Protein AF-A0A943N4N9-F1 (afdb_monomer)

Foldseek 3Di:
DDDPPPPQPWDKAQDDLVCLVVQDDDPLVVCLLQQWQWKKFWACPQVQQRTDIDTGGRHDPVSVDPVVVVVVVVVVVSCCVALVVTLVRVVVCPVPRPNFNDDVVTKGWIWIDDPFKIWIWIADSDRPDRGIMIIMGTVVSNVVSVVPDPDPPPPDD

Mean predicted aligned error: 6.47 Å

Structure (mmCIF, N/CA/C/O backbone):
data_AF-A0A943N4N9-F1
#
_entry.id   AF-A0A943N4N9-F1
#
loop_
_atom_site.group_PDB
_atom_site.id
_atom_site.type_symbol
_atom_site.label_atom_id
_atom_site.label_alt_id
_atom_site.label_comp_id
_atom_site.label_asym_id
_atom_site.label_entity_id
_atom_site.label_seq_id
_atom_site.pdbx_PDB_ins_code
_atom_site.Cartn_x
_atom_site.Cartn_y
_atom_site.Cartn_z
_atom_site.occupancy
_atom_site.B_iso_or_equiv
_atom_site.auth_seq_id
_atom_site.auth_comp_id
_atom_site.auth_asym_id
_atom_site.auth_atom_id
_atom_site.pdbx_PDB_model_num
ATOM 1 N N . MET A 1 1 ? -12.752 -27.090 -15.952 1.00 43.19 1 MET A N 1
ATOM 2 C CA . MET A 1 1 ? -11.496 -26.320 -15.966 1.00 43.19 1 MET A CA 1
ATOM 3 C C . MET A 1 1 ? -11.297 -25.885 -14.530 1.00 43.19 1 MET A C 1
ATOM 5 O O . MET A 1 1 ? -12.018 -25.006 -14.081 1.00 43.19 1 MET A O 1
ATOM 9 N N . GLU A 1 2 ? -10.502 -26.635 -13.765 1.00 37.09 2 GLU A N 1
ATOM 10 C CA . GLU A 1 2 ? -10.169 -26.250 -12.390 1.00 37.09 2 GLU A CA 1
ATOM 11 C C . GLU A 1 2 ? -9.326 -24.982 -12.464 1.00 37.09 2 GLU A C 1
ATOM 13 O O . GLU A 1 2 ? -8.302 -24.948 -13.148 1.00 37.09 2 GLU A O 1
ATOM 18 N N . TYR A 1 3 ? -9.810 -23.919 -11.829 1.00 45.34 3 TYR A N 1
ATOM 19 C CA . TYR A 1 3 ? -8.996 -22.741 -11.591 1.00 45.34 3 TYR A CA 1
ATOM 20 C C . TYR A 1 3 ? -7.889 -23.146 -10.610 1.00 45.34 3 TYR A C 1
ATOM 22 O O . TYR A 1 3 ? -8.195 -23.856 -9.647 1.00 45.34 3 TYR A O 1
ATOM 30 N N . PRO A 1 4 ? -6.622 -22.758 -10.845 1.00 54.12 4 PRO A N 1
ATOM 31 C CA . PRO A 1 4 ? -5.569 -22.999 -9.868 1.00 54.12 4 PRO A CA 1
ATOM 32 C C . PRO A 1 4 ? -6.015 -22.416 -8.526 1.00 54.12 4 PRO A C 1
ATOM 34 O O . PRO A 1 4 ? -6.563 -21.311 -8.495 1.00 54.12 4 PRO A O 1
ATOM 37 N N . GLN A 1 5 ? -5.844 -23.181 -7.445 1.00 46.22 5 GLN A N 1
ATOM 38 C CA . GLN A 1 5 ? -6.138 -22.661 -6.118 1.00 46.22 5 GLN A CA 1
ATOM 39 C C . GLN A 1 5 ? -5.245 -21.449 -5.876 1.00 46.22 5 GLN A C 1
ATOM 41 O O . GLN A 1 5 ? -4.036 -21.484 -6.109 1.00 46.22 5 GLN A O 1
ATOM 46 N N . ASP A 1 6 ? -5.883 -20.342 -5.518 1.00 60.12 6 ASP A N 1
ATOM 47 C CA . ASP A 1 6 ? -5.188 -19.125 -5.154 1.00 60.12 6 ASP A CA 1
ATOM 48 C C . ASP A 1 6 ? -4.640 -19.313 -3.737 1.00 60.12 6 ASP A C 1
ATOM 50 O O . ASP A 1 6 ? -5.311 -19.006 -2.757 1.00 60.12 6 ASP A O 1
ATOM 54 N N . ASP A 1 7 ? -3.441 -19.892 -3.641 1.00 64.25 7 ASP A N 1
ATOM 55 C CA . ASP A 1 7 ? -2.758 -20.182 -2.372 1.00 64.25 7 ASP A CA 1
ATOM 56 C C . ASP A 1 7 ? -2.213 -18.913 -1.683 1.00 64.25 7 ASP A C 1
ATOM 58 O O . ASP A 1 7 ? -1.512 -19.000 -0.670 1.00 64.25 7 ASP A O 1
ATOM 62 N N . ARG A 1 8 ? -2.491 -17.717 -2.225 1.00 72.62 8 ARG A N 1
ATOM 63 C CA . ARG A 1 8 ? -2.042 -16.453 -1.634 1.00 72.62 8 ARG A CA 1
ATOM 64 C C . ARG A 1 8 ? -2.739 -16.219 -0.303 1.00 72.62 8 ARG A C 1
ATOM 66 O O . ARG A 1 8 ? -3.963 -16.287 -0.195 1.00 72.62 8 ARG A O 1
ATOM 73 N N . LYS A 1 9 ? -1.950 -15.836 0.702 1.00 82.19 9 LYS A N 1
ATOM 74 C CA . LYS A 1 9 ? -2.460 -15.481 2.034 1.00 82.19 9 LYS A CA 1
ATOM 75 C C . LYS A 1 9 ? -3.434 -14.297 1.985 1.00 82.19 9 LYS A C 1
ATOM 77 O O . LYS A 1 9 ? -4.354 -14.226 2.796 1.00 82.19 9 LYS A O 1
ATOM 82 N N . PHE A 1 10 ? -3.240 -13.389 1.027 1.00 90.56 10 PHE A N 1
ATOM 83 C CA . PHE A 1 10 ? -4.040 -12.182 0.864 1.00 90.56 10 PHE A CA 1
ATOM 84 C C . PHE A 1 10 ? -4.564 -12.049 -0.568 1.00 90.56 10 PHE A C 1
ATOM 86 O O . PHE A 1 10 ? -3.797 -12.049 -1.534 1.00 90.56 10 PHE A O 1
ATOM 93 N N . ALA A 1 11 ? -5.880 -11.883 -0.707 1.00 91.31 11 ALA A N 1
ATOM 94 C CA . ALA A 1 11 ? -6.512 -11.651 -1.999 1.00 91.31 11 ALA A CA 1
ATOM 95 C C . ALA A 1 11 ? -6.321 -10.191 -2.441 1.00 91.31 11 ALA A C 1
ATOM 97 O O . ALA A 1 11 ? -6.684 -9.257 -1.726 1.00 91.31 11 ALA A O 1
ATOM 98 N N . ILE A 1 12 ? -5.780 -9.999 -3.646 1.00 93.94 12 ILE A N 1
ATOM 99 C CA . ILE A 1 12 ? -5.582 -8.678 -4.253 1.00 93.94 12 ILE A CA 1
ATOM 100 C C . ILE A 1 12 ? -6.718 -8.418 -5.242 1.00 93.94 12 ILE A C 1
ATOM 102 O O . ILE A 1 12 ? -6.837 -9.111 -6.255 1.00 93.94 12 ILE A O 1
ATOM 106 N N . LYS A 1 13 ? -7.527 -7.391 -4.978 1.00 95.00 13 LYS A N 1
ATOM 107 C CA . LYS A 1 13 ? -8.614 -6.939 -5.855 1.00 95.00 13 LYS A CA 1
ATOM 108 C C . LYS A 1 13 ? -8.181 -5.692 -6.623 1.00 95.00 13 LYS A C 1
ATOM 110 O O . LYS A 1 13 ? -7.726 -4.728 -6.014 1.00 95.00 13 LYS A O 1
ATOM 115 N N . ALA A 1 14 ? -8.361 -5.670 -7.941 1.00 94.56 14 ALA A N 1
ATOM 116 C CA . ALA A 1 14 ? -8.230 -4.433 -8.709 1.00 94.56 14 ALA A CA 1
ATOM 117 C C . ALA A 1 14 ? -9.307 -3.425 -8.282 1.00 94.56 14 ALA A C 1
ATOM 119 O O . ALA A 1 14 ? -10.475 -3.791 -8.124 1.00 94.56 14 ALA A O 1
ATOM 120 N N . ALA A 1 15 ? -8.915 -2.172 -8.074 1.00 92.44 15 ALA A N 1
ATOM 121 C CA . ALA A 1 15 ? -9.853 -1.118 -7.723 1.00 92.44 15 ALA A CA 1
ATOM 122 C C . ALA A 1 15 ? -10.683 -0.684 -8.933 1.00 92.44 15 ALA A C 1
ATOM 124 O O . ALA A 1 15 ? -10.207 -0.655 -10.069 1.00 92.44 15 ALA A O 1
ATOM 125 N N . SER A 1 16 ? -11.929 -0.316 -8.673 1.00 87.38 16 SER A N 1
ATOM 126 C CA . SER A 1 16 ? -12.749 0.437 -9.615 1.00 87.38 16 SER A CA 1
ATOM 127 C C . SER A 1 16 ? -12.358 1.917 -9.616 1.00 87.38 16 SER A C 1
ATOM 129 O O . SER A 1 16 ? -11.726 2.417 -8.683 1.00 87.38 16 SER A O 1
ATOM 131 N N . PHE A 1 17 ? -12.777 2.644 -10.652 1.00 82.88 17 PHE A N 1
ATOM 132 C CA . PHE A 1 17 ? -12.551 4.087 -10.733 1.00 82.88 17 PHE A CA 1
ATOM 133 C C . PHE A 1 17 ? -13.200 4.850 -9.561 1.00 82.88 17 PHE A C 1
ATOM 135 O O . PHE A 1 17 ? -12.625 5.812 -9.062 1.00 82.88 17 PHE A O 1
ATOM 142 N N . ASP A 1 18 ? -14.345 4.382 -9.055 1.00 83.81 18 ASP A N 1
ATOM 143 C CA . ASP A 1 18 ? -15.044 5.001 -7.918 1.00 83.81 18 ASP A CA 1
ATOM 144 C C . ASP A 1 18 ? -14.273 4.853 -6.593 1.00 83.81 18 ASP A C 1
ATOM 146 O O . ASP A 1 18 ? -14.422 5.662 -5.677 1.00 83.81 18 ASP A O 1
ATOM 150 N N . GLU A 1 19 ? -13.397 3.850 -6.491 1.00 87.31 19 GLU A N 1
ATOM 151 C CA . GLU A 1 19 ? -12.528 3.631 -5.330 1.00 87.31 19 GLU A CA 1
ATOM 152 C C . GLU A 1 19 ? -11.238 4.473 -5.394 1.00 87.31 19 GLU A C 1
ATOM 154 O O . GLU A 1 19 ? -10.480 4.493 -4.421 1.00 87.31 19 GLU A O 1
ATOM 159 N N . ALA A 1 20 ? -10.991 5.207 -6.491 1.00 85.12 20 ALA A N 1
ATOM 160 C CA . ALA A 1 20 ? -9.755 5.959 -6.728 1.00 85.12 20 ALA A CA 1
ATOM 161 C C . ALA A 1 20 ? -9.404 6.930 -5.589 1.00 85.12 20 ALA A C 1
ATOM 163 O O . ALA A 1 20 ? -8.232 7.084 -5.248 1.00 85.12 20 ALA A O 1
ATOM 164 N N . ALA A 1 21 ? -10.404 7.544 -4.950 1.00 84.50 21 ALA A N 1
ATOM 165 C CA . ALA A 1 21 ? -10.189 8.475 -3.844 1.00 84.50 21 ALA A CA 1
ATOM 166 C C . ALA A 1 21 ? -9.414 7.841 -2.670 1.00 84.50 21 ALA A C 1
ATOM 168 O O . ALA A 1 21 ? -8.582 8.512 -2.064 1.00 84.50 21 ALA A O 1
ATOM 169 N N . LEU A 1 22 ? -9.609 6.543 -2.391 1.00 84.69 22 LEU A N 1
ATOM 170 C CA . LEU A 1 22 ? -8.952 5.823 -1.285 1.00 84.69 22 LEU A CA 1
ATOM 171 C C . LEU A 1 22 ? -7.422 5.731 -1.428 1.00 84.69 22 LEU A C 1
ATOM 173 O O . LEU A 1 22 ? -6.727 5.409 -0.465 1.00 84.69 22 LEU A O 1
ATOM 177 N N . PHE A 1 23 ? -6.895 5.994 -2.624 1.00 86.88 23 PHE A N 1
ATOM 178 C CA . PHE A 1 23 ? -5.475 5.878 -2.964 1.00 86.88 23 PHE A CA 1
ATOM 179 C C . PHE A 1 23 ? -4.696 7.190 -2.813 1.00 86.88 23 PHE A C 1
ATOM 181 O O . PHE A 1 23 ? -3.491 7.235 -3.087 1.00 86.88 23 PHE A O 1
ATOM 188 N N . TYR A 1 24 ? -5.364 8.266 -2.404 1.00 84.44 24 TYR A N 1
ATOM 189 C CA . TYR A 1 24 ? -4.769 9.584 -2.215 1.00 84.44 24 TYR A CA 1
ATOM 190 C C . TYR A 1 24 ? -4.952 10.046 -0.770 1.00 84.44 24 TYR A C 1
ATOM 192 O O . TYR A 1 24 ? -5.824 9.567 -0.048 1.00 84.44 24 TYR A O 1
ATOM 200 N N . ALA A 1 25 ? -4.090 10.969 -0.336 1.00 81.94 25 ALA A N 1
ATOM 201 C CA . ALA A 1 25 ? -4.265 11.601 0.962 1.00 81.94 25 ALA A CA 1
ATOM 202 C C . ALA A 1 25 ? -5.566 12.415 0.958 1.00 81.94 25 ALA A C 1
ATOM 204 O O . ALA A 1 25 ? -5.794 13.203 0.037 1.00 81.94 25 ALA A O 1
ATOM 205 N N . MET A 1 26 ? -6.404 12.203 1.970 1.00 86.50 26 MET A N 1
ATOM 206 C CA . MET A 1 26 ? -7.652 12.938 2.159 1.00 86.50 26 MET A CA 1
ATOM 207 C C . MET A 1 26 ? -7.467 14.032 3.213 1.00 86.50 26 MET A C 1
ATOM 209 O O . MET A 1 26 ? -6.377 14.203 3.763 1.00 86.50 26 MET A O 1
ATOM 213 N N . THR A 1 27 ? -8.517 14.813 3.476 1.00 90.06 27 THR A N 1
ATOM 214 C CA . THR A 1 27 ? -8.478 15.763 4.593 1.00 90.06 27 THR A CA 1
ATOM 215 C C . THR A 1 27 ? -8.378 15.003 5.923 1.00 90.06 27 THR A C 1
ATOM 217 O O . THR A 1 27 ? -8.818 13.851 5.992 1.00 90.06 27 THR A O 1
ATOM 220 N N . PRO A 1 28 ? -7.830 15.613 6.989 1.00 90.31 28 PRO A N 1
ATOM 221 C CA . PRO A 1 28 ? -7.739 14.966 8.299 1.00 90.31 28 PRO A CA 1
ATOM 222 C C . PRO A 1 28 ? -9.083 14.432 8.817 1.00 90.31 28 PRO A C 1
ATOM 224 O O . PRO A 1 28 ? -9.128 13.368 9.429 1.00 90.31 28 PRO A O 1
ATOM 227 N N . GLU A 1 29 ? -10.184 15.133 8.537 1.00 90.50 29 GLU A N 1
ATOM 228 C CA . GLU A 1 29 ? -11.535 14.726 8.933 1.00 90.50 29 GLU A CA 1
ATOM 229 C C . GLU A 1 29 ? -11.973 13.445 8.214 1.00 90.50 29 GLU A C 1
ATOM 231 O O . GLU A 1 29 ? -12.530 12.540 8.835 1.00 90.50 29 GLU A O 1
ATOM 236 N N . GLU A 1 30 ? -11.690 13.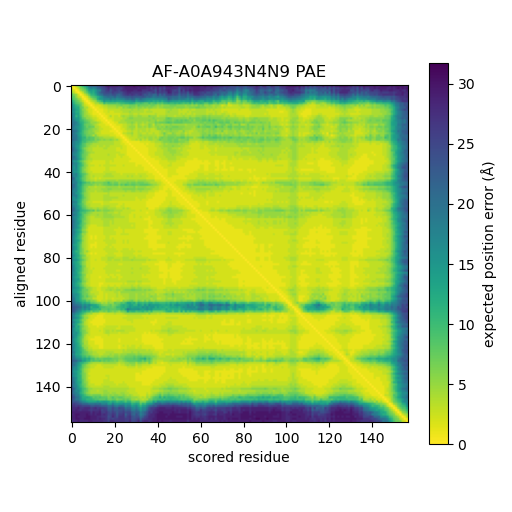338 6.914 1.00 90.00 30 GLU A N 1
ATOM 237 C CA . GLU A 1 30 ? -11.996 12.145 6.125 1.00 90.00 30 GLU A CA 1
ATOM 238 C C . GLU A 1 30 ? -11.083 10.972 6.491 1.00 90.00 30 GLU A C 1
ATOM 240 O O . GLU A 1 30 ? -11.559 9.842 6.617 1.00 90.00 30 GLU A O 1
ATOM 245 N N . ASP A 1 31 ? -9.798 11.231 6.739 1.00 92.62 31 ASP A N 1
ATOM 246 C CA . ASP A 1 31 ? -8.862 10.230 7.250 1.00 92.62 31 ASP A CA 1
ATOM 247 C C . ASP A 1 31 ? -9.343 9.670 8.595 1.00 92.62 31 ASP A C 1
ATOM 249 O O . ASP A 1 31 ? -9.387 8.451 8.771 1.00 92.62 31 ASP A O 1
ATOM 253 N N . GLN A 1 32 ? -9.787 10.526 9.517 1.00 91.38 32 GLN A N 1
ATOM 254 C CA . GLN A 1 32 ? -10.373 10.089 10.783 1.00 91.38 32 GLN A CA 1
ATOM 255 C C . GLN A 1 32 ? -11.664 9.290 10.559 1.00 91.38 32 GLN A C 1
ATOM 257 O O . GLN A 1 32 ? -11.826 8.210 11.133 1.00 91.38 32 GLN A O 1
ATOM 262 N N . ARG A 1 33 ? -12.564 9.774 9.693 1.00 91.06 33 ARG A N 1
ATOM 263 C CA . ARG A 1 33 ? -13.839 9.113 9.372 1.00 91.06 33 ARG A CA 1
ATOM 264 C C . ARG A 1 33 ? -13.629 7.714 8.794 1.00 91.06 33 ARG A C 1
ATOM 266 O O . ARG A 1 33 ? -14.364 6.790 9.146 1.00 91.06 33 ARG A O 1
ATOM 273 N N . LEU A 1 34 ? -12.638 7.547 7.924 1.00 92.62 34 LEU A N 1
ATOM 274 C CA . LEU A 1 34 ? -12.312 6.278 7.273 1.00 92.62 34 LEU A CA 1
ATOM 275 C C . LEU A 1 34 ? -11.393 5.378 8.110 1.00 92.62 34 LEU A C 1
ATOM 277 O O . LEU A 1 34 ? -11.126 4.256 7.686 1.00 92.62 34 LEU A O 1
ATOM 281 N N . GLY A 1 35 ? -10.916 5.841 9.269 1.00 95.44 35 GLY A N 1
ATOM 282 C CA . GLY A 1 35 ? -9.984 5.088 10.107 1.00 95.44 35 GLY A CA 1
ATOM 283 C C . GLY A 1 35 ? -8.589 4.961 9.496 1.00 95.44 35 GLY A C 1
ATOM 284 O O . GLY A 1 35 ? -7.933 3.940 9.678 1.00 95.44 35 GLY A O 1
ATOM 285 N N . CYS A 1 36 ? -8.136 5.953 8.728 1.00 96.94 36 CYS A N 1
ATOM 286 C CA . CYS A 1 36 ? -6.803 5.960 8.137 1.00 96.94 36 CYS A CA 1
ATOM 287 C C . CYS A 1 36 ? -5.736 5.900 9.232 1.00 96.94 36 CYS A C 1
ATOM 289 O O . CYS A 1 36 ? -5.733 6.723 10.138 1.00 96.94 36 CYS A O 1
ATOM 291 N N . ILE A 1 37 ? -4.794 4.968 9.111 1.00 97.62 37 ILE A N 1
ATOM 292 C CA . ILE A 1 37 ? -3.670 4.798 10.042 1.00 97.62 37 ILE A CA 1
ATOM 293 C C . ILE A 1 37 ? -2.455 5.577 9.523 1.00 97.62 37 ILE A C 1
ATOM 295 O O . ILE A 1 37 ? -1.804 6.349 10.231 1.00 97.62 37 ILE A O 1
ATOM 299 N N . GLY A 1 38 ? -2.165 5.413 8.236 1.00 97.44 38 GLY A N 1
ATOM 300 C CA . GLY A 1 38 ? -1.003 5.992 7.579 1.00 97.44 38 GLY A CA 1
ATOM 301 C C . GLY A 1 38 ? -0.761 5.343 6.229 1.00 97.44 38 GLY A C 1
ATOM 302 O O . GLY A 1 38 ? -1.631 4.658 5.685 1.00 97.44 38 GLY A O 1
ATOM 303 N N . HIS A 1 39 ? 0.418 5.575 5.668 1.00 98.12 39 HIS A N 1
ATOM 304 C CA . HIS A 1 39 ? 0.816 4.919 4.432 1.00 98.12 39 HIS A CA 1
ATOM 305 C C . HIS A 1 39 ? 2.311 4.620 4.377 1.00 98.12 39 HIS A C 1
ATOM 307 O O . HIS A 1 39 ? 3.136 5.335 4.946 1.00 98.12 39 HIS A O 1
ATOM 313 N N . VAL A 1 40 ? 2.662 3.572 3.637 1.00 98.06 40 VAL A N 1
ATOM 314 C CA . VAL A 1 40 ? 4.042 3.292 3.236 1.00 98.06 40 VAL A CA 1
ATOM 315 C C . VAL A 1 40 ? 4.258 3.904 1.856 1.00 98.06 40 VAL A C 1
ATOM 317 O O . VAL A 1 40 ? 3.513 3.602 0.926 1.00 98.06 40 VAL A O 1
ATOM 320 N N . ARG A 1 41 ? 5.272 4.755 1.708 1.00 97.25 41 ARG A N 1
ATOM 321 C CA . ARG A 1 41 ? 5.752 5.235 0.403 1.00 97.25 41 ARG A CA 1
ATOM 322 C C . ARG A 1 41 ? 6.952 4.400 -0.017 1.00 97.25 41 ARG A C 1
ATOM 324 O O . ARG A 1 41 ? 7.821 4.178 0.823 1.00 97.25 41 ARG A O 1
ATOM 331 N N . MET A 1 42 ? 6.993 3.963 -1.273 1.00 96.69 42 MET A N 1
ATOM 332 C CA . MET A 1 42 ? 7.981 3.012 -1.785 1.00 96.69 42 MET A CA 1
ATOM 333 C C . MET A 1 42 ? 8.560 3.438 -3.137 1.00 96.69 42 MET A C 1
ATOM 335 O O . MET A 1 42 ? 7.849 4.021 -3.963 1.00 96.69 42 MET A O 1
ATOM 339 N N . ASP A 1 43 ? 9.815 3.068 -3.378 1.00 95.75 43 ASP A N 1
ATOM 340 C CA . ASP A 1 43 ? 10.451 3.113 -4.693 1.00 95.75 43 ASP A CA 1
ATOM 341 C C . ASP A 1 43 ? 11.415 1.934 -4.918 1.00 95.75 43 ASP A C 1
ATOM 343 O O . ASP A 1 43 ? 11.862 1.276 -3.974 1.00 95.75 43 ASP A O 1
ATOM 347 N N . PHE A 1 44 ? 11.713 1.651 -6.188 1.00 96.62 44 PHE A N 1
ATOM 348 C CA . PHE A 1 44 ? 12.582 0.541 -6.598 1.00 96.62 44 PHE A CA 1
ATOM 349 C C . PHE A 1 44 ? 14.028 0.962 -6.903 1.00 96.62 44 PHE A C 1
ATOM 351 O O . PHE A 1 44 ? 14.787 0.194 -7.511 1.00 96.62 44 PHE A O 1
ATOM 358 N N . GLY A 1 45 ? 14.414 2.177 -6.507 1.00 93.19 45 GLY A N 1
ATOM 359 C CA . GLY A 1 45 ? 15.734 2.735 -6.763 1.00 93.19 45 GLY A CA 1
ATOM 360 C C . GLY A 1 45 ? 16.054 2.927 -8.248 1.00 93.19 45 GLY A C 1
ATOM 361 O O . GLY A 1 45 ? 15.222 2.739 -9.139 1.00 93.19 45 GLY A O 1
ATOM 362 N N . HIS A 1 46 ? 17.298 3.309 -8.540 1.00 89.62 46 HIS A N 1
ATOM 363 C CA . HIS A 1 46 ? 17.694 3.700 -9.899 1.00 89.62 46 HIS A CA 1
ATOM 364 C C . HIS A 1 46 ? 17.628 2.541 -10.906 1.00 89.62 46 HIS A C 1
ATOM 366 O O . HIS A 1 46 ? 17.273 2.743 -12.064 1.00 89.62 46 HIS A O 1
ATOM 372 N N . GLN A 1 47 ? 17.957 1.325 -10.460 1.00 91.38 47 GLN A N 1
ATOM 373 C CA . GLN A 1 47 ? 17.972 0.121 -11.302 1.00 91.38 47 GLN A CA 1
ATOM 374 C C . GLN A 1 47 ? 16.633 -0.633 -11.306 1.00 91.38 47 GLN A C 1
ATOM 376 O O . GLN A 1 47 ? 16.533 -1.687 -11.934 1.00 91.38 47 GLN A O 1
ATOM 381 N N . GLY A 1 48 ? 15.619 -0.136 -10.587 1.00 93.94 48 GLY A N 1
ATOM 382 C CA . GLY A 1 48 ? 14.287 -0.737 -10.544 1.00 93.94 48 GLY A CA 1
ATOM 383 C C . GLY A 1 48 ? 14.215 -2.098 -9.844 1.00 93.94 48 GLY A C 1
ATOM 384 O O . GLY A 1 48 ? 13.256 -2.824 -10.079 1.00 93.94 48 GLY A O 1
ATOM 385 N N . GLN A 1 49 ? 15.209 -2.459 -9.029 1.00 95.19 49 GLN A N 1
ATOM 386 C CA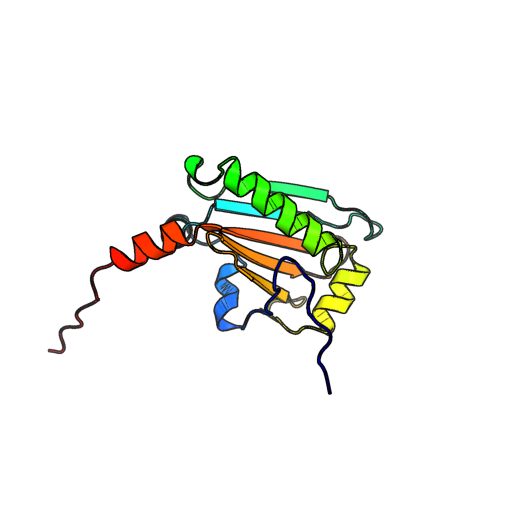 . GLN A 1 49 ? 15.335 -3.770 -8.366 1.00 95.19 49 GLN A CA 1
ATOM 387 C C . GLN A 1 49 ? 15.431 -3.671 -6.836 1.00 95.19 49 GLN A C 1
ATOM 389 O O . GLN A 1 49 ? 15.496 -4.691 -6.152 1.00 95.19 49 GLN A O 1
ATOM 394 N N . GLU A 1 50 ? 15.493 -2.457 -6.294 1.00 95.19 50 GLU A N 1
ATOM 395 C CA . GLU A 1 50 ? 15.601 -2.224 -4.853 1.00 95.19 50 GLU A CA 1
ATOM 396 C C . GLU A 1 50 ? 14.211 -2.132 -4.219 1.00 95.19 50 GLU A C 1
ATOM 398 O O . GLU A 1 50 ? 13.203 -2.261 -4.899 1.00 95.19 50 GLU A O 1
ATOM 403 N N . PHE A 1 51 ? 14.131 -1.922 -2.909 1.00 96.25 51 PHE A N 1
ATOM 404 C CA . PHE A 1 51 ? 12.863 -1.627 -2.246 1.00 96.25 51 PHE A CA 1
ATOM 405 C C . PHE A 1 51 ? 13.105 -0.661 -1.101 1.00 96.25 51 PHE A C 1
ATOM 407 O O . PHE A 1 51 ? 13.315 -1.052 0.049 1.00 96.25 51 PHE A O 1
ATOM 414 N N . TRP A 1 52 ? 13.122 0.616 -1.448 1.00 96.19 52 TRP A N 1
ATOM 415 C CA . TRP A 1 52 ? 13.215 1.700 -0.490 1.00 96.19 52 TRP A CA 1
ATOM 416 C C . TRP A 1 52 ? 11.816 2.026 -0.006 1.00 96.19 52 TRP A C 1
ATOM 418 O O . TRP A 1 52 ? 10.883 2.105 -0.804 1.00 96.19 52 TRP A O 1
ATOM 428 N N . HIS A 1 53 ? 11.647 2.196 1.303 1.00 96.88 53 HIS A N 1
ATOM 429 C CA . HIS A 1 53 ? 10.344 2.523 1.857 1.00 96.88 53 HIS A CA 1
ATOM 430 C C . HIS A 1 53 ? 10.426 3.431 3.080 1.00 96.88 53 HIS A C 1
ATOM 432 O O . HIS A 1 53 ? 11.415 3.475 3.810 1.00 96.88 53 HIS A O 1
ATOM 438 N N . THR A 1 54 ? 9.356 4.185 3.314 1.00 97.56 54 THR A N 1
ATOM 439 C CA . THR A 1 54 ? 9.206 5.053 4.487 1.00 97.56 54 THR A CA 1
ATOM 440 C C . THR A 1 54 ? 7.759 5.030 4.957 1.00 97.56 54 THR A C 1
ATOM 442 O O . THR A 1 54 ? 6.840 5.147 4.146 1.00 97.56 54 THR A O 1
ATOM 445 N N . TRP A 1 55 ? 7.560 4.892 6.267 1.00 97.75 55 TRP A N 1
ATOM 446 C CA . TRP A 1 55 ? 6.249 5.006 6.900 1.00 97.75 55 TRP A CA 1
ATOM 447 C C . TRP A 1 55 ? 5.883 6.474 7.144 1.00 97.75 55 TRP A C 1
ATOM 449 O O . TRP A 1 55 ? 6.691 7.235 7.675 1.00 97.75 55 TRP A O 1
ATOM 459 N N . TRP A 1 56 ? 4.652 6.844 6.797 1.00 97.12 56 TRP A N 1
ATOM 460 C CA . TRP A 1 56 ? 4.076 8.169 7.004 1.00 97.12 56 TRP A CA 1
ATOM 461 C C . TRP A 1 56 ? 2.779 8.046 7.815 1.00 97.12 56 TRP A C 1
ATOM 463 O O . TRP A 1 56 ? 1.758 7.616 7.261 1.00 97.12 56 TRP A O 1
ATOM 473 N N . PRO A 1 57 ? 2.788 8.399 9.115 1.00 95.88 57 PRO A N 1
ATOM 474 C CA . PRO A 1 57 ? 1.577 8.380 9.926 1.00 95.88 57 PRO A CA 1
ATOM 475 C C . PRO A 1 57 ? 0.590 9.441 9.427 1.00 95.88 57 PRO A C 1
ATOM 477 O O . PRO A 1 57 ? 0.999 10.516 8.983 1.00 95.88 57 PRO A O 1
ATOM 480 N N . ARG A 1 58 ? -0.707 9.131 9.493 1.00 94.12 58 ARG A N 1
ATOM 481 C CA . ARG A 1 58 ? -1.784 10.083 9.159 1.00 94.12 58 ARG A CA 1
ATOM 482 C C . ARG A 1 58 ? -2.914 10.094 10.185 1.00 94.12 58 ARG A C 1
ATOM 484 O O . ARG A 1 58 ? -3.501 11.145 10.408 1.00 94.12 58 ARG A O 1
ATOM 491 N N . GLY A 1 59 ? -3.198 8.949 10.799 1.00 91.94 59 GLY A N 1
ATOM 492 C CA . GLY A 1 59 ? -4.215 8.819 11.835 1.00 91.94 59 GLY A CA 1
ATOM 493 C C . GLY A 1 59 ? -3.689 8.953 13.260 1.00 91.94 59 GLY A C 1
ATOM 494 O O . GLY A 1 59 ? -2.504 9.231 13.465 1.00 91.94 59 GLY A O 1
ATOM 495 N N . PRO A 1 60 ? -4.571 8.696 14.242 1.00 92.44 60 PRO A N 1
ATOM 496 C CA . PRO A 1 60 ? -4.199 8.569 15.646 1.00 92.44 60 PRO A CA 1
ATOM 497 C C . PRO A 1 60 ? -3.084 7.533 15.845 1.00 92.44 60 PRO A C 1
ATOM 499 O O . PRO A 1 60 ? -3.084 6.472 15.211 1.00 92.44 60 PRO A O 1
ATOM 502 N N . GLU A 1 61 ? -2.133 7.834 16.730 1.00 93.50 61 GLU A N 1
ATOM 503 C CA . GLU A 1 61 ? -0.963 6.982 16.981 1.00 93.50 61 GLU A CA 1
ATOM 504 C C . GLU A 1 61 ? -1.366 5.601 17.516 1.00 93.50 61 GLU A C 1
ATOM 506 O O . GLU A 1 61 ? -0.718 4.597 17.217 1.00 93.50 61 GLU A O 1
ATOM 511 N N . GLU A 1 62 ? -2.488 5.533 18.229 1.00 95.19 62 GLU A N 1
ATOM 512 C CA . GLU A 1 62 ? -3.043 4.323 18.828 1.00 95.19 62 GLU A CA 1
ATOM 513 C C . GLU A 1 62 ? -3.437 3.275 17.781 1.00 95.19 62 GLU A C 1
ATOM 515 O O . GLU A 1 62 ? -3.384 2.077 18.060 1.00 95.19 62 GLU A O 1
ATOM 520 N N . LEU A 1 63 ? -3.798 3.704 16.564 1.00 96.06 63 LEU A N 1
ATOM 521 C CA . LEU A 1 63 ? -4.111 2.784 15.468 1.00 96.06 63 LEU A CA 1
ATOM 522 C C . LEU A 1 63 ? -2.853 2.134 14.878 1.00 96.06 63 LEU A C 1
ATOM 524 O O . LEU A 1 63 ? -2.934 1.063 14.280 1.00 96.06 63 LEU A O 1
ATOM 528 N N . ASN A 1 64 ? -1.675 2.740 15.065 1.00 96.81 64 ASN A N 1
ATOM 529 C CA . ASN A 1 64 ? -0.389 2.192 14.630 1.00 96.81 64 ASN A CA 1
ATOM 530 C C . ASN A 1 64 ? 0.158 1.167 15.645 1.00 96.81 64 ASN A C 1
ATOM 532 O O . ASN A 1 64 ? 1.308 1.248 16.102 1.00 96.81 64 ASN A O 1
ATOM 536 N N . SER A 1 65 ? -0.700 0.219 16.019 1.00 97.19 65 SER A N 1
ATOM 537 C CA . SER A 1 65 ? -0.465 -0.758 17.077 1.00 97.19 65 SER A CA 1
ATOM 538 C C . SER A 1 65 ? 0.539 -1.850 16.662 1.00 97.19 65 SER A C 1
ATOM 540 O O . SER A 1 65 ? 0.817 -2.028 15.470 1.00 97.19 65 SER A O 1
ATOM 542 N N . PRO A 1 66 ? 1.115 -2.606 17.616 1.00 97.94 66 PRO A N 1
ATOM 543 C CA . PRO A 1 66 ? 1.976 -3.748 17.304 1.00 97.94 66 PRO A CA 1
ATOM 544 C C . PRO A 1 66 ? 1.290 -4.805 16.428 1.00 97.94 66 PRO A C 1
ATOM 546 O O . PRO A 1 66 ? 1.926 -5.354 15.530 1.00 97.94 66 PRO A O 1
ATOM 549 N N . GLU A 1 67 ? -0.000 -5.056 16.653 1.00 97.44 67 GLU A N 1
ATOM 550 C CA . GLU A 1 67 ? -0.799 -6.009 15.876 1.00 97.44 67 GLU A CA 1
ATOM 551 C C . GLU A 1 67 ? -0.942 -5.548 14.423 1.00 97.44 67 GLU A C 1
ATOM 553 O O . GLU A 1 67 ? -0.681 -6.321 13.502 1.00 97.44 67 GLU A O 1
ATOM 558 N N . PHE A 1 68 ? -1.265 -4.266 14.213 1.00 98.06 68 PHE A N 1
ATOM 559 C CA . PHE A 1 68 ? -1.321 -3.677 12.876 1.00 98.06 68 PHE A CA 1
ATOM 560 C C . PHE A 1 68 ? 0.029 -3.777 12.157 1.00 98.06 68 PHE A C 1
ATOM 562 O O . PHE A 1 68 ? 0.084 -4.155 10.988 1.00 98.06 68 PHE A O 1
ATOM 569 N N . LYS A 1 69 ? 1.131 -3.455 12.846 1.00 98.25 69 LYS A N 1
ATOM 570 C CA . LYS A 1 69 ? 2.478 -3.508 12.258 1.00 98.25 69 LYS A CA 1
ATOM 571 C C . LYS A 1 69 ? 2.868 -4.922 11.840 1.00 98.25 69 LYS A C 1
ATOM 573 O O . LYS A 1 69 ? 3.495 -5.078 10.795 1.00 98.25 69 LYS A O 1
ATOM 578 N N . ALA A 1 70 ? 2.500 -5.928 12.633 1.00 98.25 70 ALA A N 1
ATOM 579 C CA . ALA A 1 70 ? 2.741 -7.325 12.294 1.00 98.25 70 ALA A CA 1
ATOM 580 C C . ALA A 1 70 ? 1.983 -7.727 11.020 1.00 98.25 70 ALA A C 1
ATOM 582 O O . ALA A 1 70 ? 2.596 -8.258 10.099 1.00 98.25 70 ALA A O 1
ATOM 583 N N . GLU A 1 71 ? 0.691 -7.403 10.915 1.00 98.25 71 GLU A N 1
ATOM 584 C CA . GLU A 1 71 ? -0.094 -7.722 9.714 1.00 98.25 71 GLU A CA 1
ATOM 585 C C . GLU A 1 71 ? 0.366 -6.919 8.485 1.00 98.25 71 GLU A C 1
ATOM 587 O O . GLU A 1 71 ? 0.505 -7.475 7.397 1.00 98.25 71 GLU A O 1
ATOM 592 N N . LEU A 1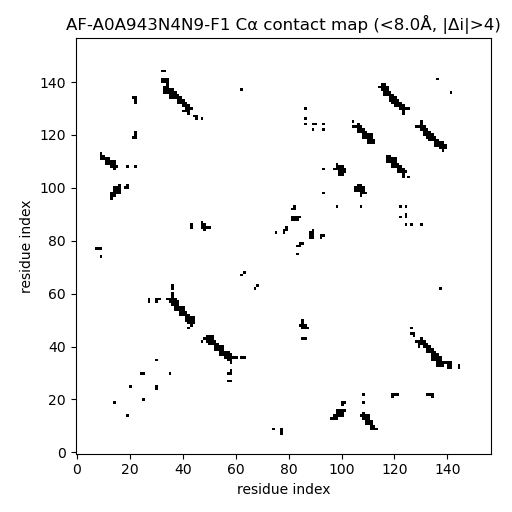 72 ? 0.691 -5.630 8.652 1.00 98.38 72 LEU A N 1
ATOM 593 C CA . LEU A 1 72 ? 1.249 -4.801 7.579 1.00 98.38 72 LEU A CA 1
ATOM 594 C C . LEU A 1 72 ? 2.536 -5.414 7.012 1.00 98.38 72 LEU A C 1
ATOM 596 O O . LEU A 1 72 ? 2.718 -5.408 5.796 1.00 98.38 72 LEU A O 1
ATOM 600 N N . GLN A 1 73 ? 3.415 -5.938 7.872 1.00 97.88 73 GLN A N 1
ATOM 601 C CA . GLN A 1 73 ? 4.636 -6.612 7.435 1.00 97.88 73 GLN A CA 1
ATOM 602 C C . GLN A 1 73 ? 4.307 -7.831 6.566 1.00 97.88 73 GLN A C 1
ATOM 604 O O . GLN A 1 73 ? 4.853 -7.956 5.474 1.00 97.88 73 GLN A O 1
ATOM 609 N N . GLU A 1 74 ? 3.367 -8.676 6.993 1.00 97.94 74 GLU A N 1
ATOM 610 C CA . GLU A 1 74 ? 2.951 -9.852 6.220 1.00 97.94 74 GLU A CA 1
ATOM 611 C C . GLU A 1 74 ? 2.325 -9.479 4.869 1.00 97.94 74 GLU A C 1
ATOM 613 O O . GLU A 1 74 ? 2.615 -10.118 3.857 1.00 97.94 74 GLU A O 1
ATOM 618 N N . VAL A 1 75 ? 1.493 -8.432 4.828 1.00 97.69 75 VAL A N 1
ATOM 619 C CA . VAL A 1 75 ? 0.889 -7.930 3.583 1.00 97.69 75 VAL A CA 1
ATOM 620 C C . VAL A 1 75 ? 1.961 -7.400 2.637 1.00 97.69 75 VAL A C 1
ATOM 622 O O . VAL A 1 75 ? 1.936 -7.703 1.443 1.00 97.69 75 VAL A O 1
ATOM 625 N N . VAL A 1 76 ? 2.922 -6.624 3.145 1.00 97.56 76 VAL A N 1
ATOM 626 C CA . VAL A 1 76 ? 4.040 -6.125 2.334 1.00 97.56 76 VAL A CA 1
ATOM 627 C C . VAL A 1 76 ? 4.884 -7.288 1.819 1.00 97.56 76 VAL A C 1
ATOM 629 O O . VAL A 1 76 ? 5.186 -7.311 0.628 1.00 97.56 76 VAL A O 1
ATOM 632 N N . ASP A 1 77 ? 5.223 -8.263 2.659 1.00 96.81 77 ASP A N 1
ATOM 633 C CA . ASP A 1 77 ? 6.016 -9.428 2.256 1.00 96.81 77 ASP A CA 1
ATOM 634 C C . ASP A 1 77 ? 5.326 -10.237 1.150 1.00 96.81 77 ASP A C 1
ATOM 636 O O . ASP A 1 77 ? 5.970 -10.587 0.158 1.00 96.81 77 ASP A O 1
ATOM 640 N N . GLU A 1 78 ? 4.011 -10.444 1.245 1.00 96.00 78 GLU A N 1
ATOM 641 C CA . GLU A 1 78 ? 3.226 -11.099 0.194 1.00 96.00 78 GLU A CA 1
ATOM 642 C C . GLU A 1 78 ? 3.252 -10.292 -1.114 1.00 96.00 78 GLU A C 1
ATOM 644 O O . GLU A 1 78 ? 3.545 -10.829 -2.187 1.00 96.00 78 GLU A O 1
ATOM 649 N N . LEU A 1 79 ? 3.021 -8.976 -1.048 1.00 96.69 79 LEU A N 1
ATOM 650 C CA . LEU A 1 79 ? 3.063 -8.099 -2.223 1.00 96.69 79 LEU A CA 1
ATOM 651 C C . LEU A 1 79 ? 4.453 -8.083 -2.878 1.00 96.69 79 LEU A C 1
ATOM 653 O O . LEU A 1 79 ? 4.556 -7.968 -4.104 1.00 96.69 79 LEU A O 1
ATOM 657 N N . ARG A 1 80 ? 5.525 -8.243 -2.092 1.00 96.44 80 ARG A N 1
ATOM 658 C CA . ARG A 1 80 ? 6.915 -8.330 -2.572 1.00 96.44 80 ARG A CA 1
ATOM 659 C C . ARG A 1 80 ? 7.227 -9.617 -3.331 1.00 96.44 80 ARG A C 1
ATOM 661 O O .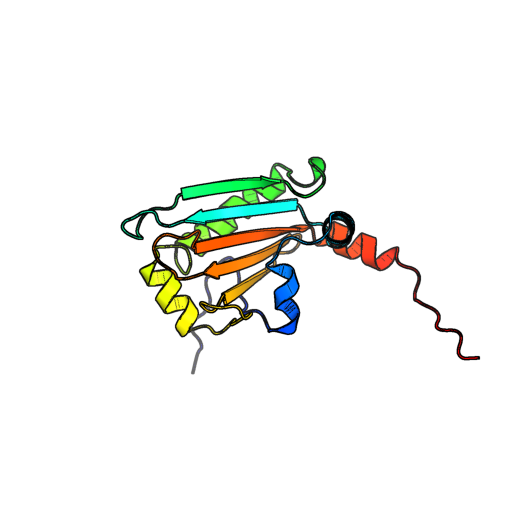 ARG A 1 80 ? 8.226 -9.664 -4.045 1.00 96.44 80 ARG A O 1
ATOM 668 N N . THR A 1 81 ? 6.372 -10.635 -3.258 1.00 95.44 81 THR A N 1
ATOM 669 C CA . THR A 1 81 ? 6.477 -11.813 -4.135 1.00 95.44 81 THR A CA 1
ATOM 670 C C . THR A 1 81 ? 5.907 -11.559 -5.539 1.00 95.44 81 THR A C 1
ATOM 672 O O . THR A 1 81 ? 6.185 -12.326 -6.463 1.00 95.44 81 THR A O 1
ATOM 675 N N . SER A 1 82 ? 5.144 -10.471 -5.721 1.00 94.75 82 SER A N 1
ATOM 676 C CA . SER A 1 82 ? 4.380 -10.171 -6.937 1.00 94.75 82 SER A CA 1
ATOM 677 C C . SER A 1 82 ? 4.548 -8.714 -7.410 1.00 94.75 82 SER A C 1
ATOM 679 O O . SER A 1 82 ? 5.587 -8.362 -7.971 1.00 94.75 82 SER A O 1
ATOM 681 N N . VAL A 1 83 ? 3.538 -7.858 -7.221 1.00 96.62 83 VAL A N 1
ATOM 682 C CA . VAL A 1 83 ? 3.470 -6.479 -7.745 1.00 96.62 83 VAL A CA 1
ATOM 683 C C . VAL A 1 83 ? 4.545 -5.552 -7.163 1.00 96.62 83 VAL A C 1
ATOM 685 O O . VAL A 1 83 ? 4.957 -4.612 -7.837 1.00 96.62 83 VAL A O 1
ATOM 688 N N . LEU A 1 84 ? 5.046 -5.824 -5.953 1.00 97.38 84 LEU A N 1
ATOM 689 C CA . LEU A 1 84 ? 6.113 -5.055 -5.295 1.00 97.38 84 LEU A CA 1
ATOM 690 C C . LEU A 1 84 ? 7.485 -5.742 -5.334 1.00 97.38 84 LEU A C 1
ATOM 692 O O . LEU A 1 84 ? 8.373 -5.383 -4.559 1.00 97.38 84 LEU A O 1
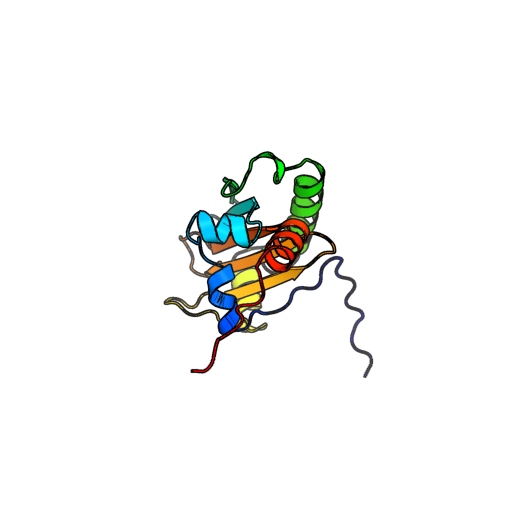ATOM 696 N N . LYS A 1 85 ? 7.675 -6.737 -6.206 1.00 97.38 85 LYS A N 1
ATOM 697 C CA . LYS A 1 85 ? 8.962 -7.431 -6.331 1.00 97.38 85 LYS A CA 1
ATOM 698 C C . LYS A 1 85 ? 10.065 -6.515 -6.868 1.00 97.38 85 LYS A C 1
ATOM 700 O O . LYS A 1 85 ? 11.139 -6.430 -6.285 1.00 97.38 85 LYS A O 1
ATOM 705 N N . ASP A 1 86 ? 9.784 -5.867 -7.993 1.00 97.25 86 ASP A N 1
ATOM 706 C CA . ASP A 1 86 ? 10.663 -4.957 -8.724 1.00 97.25 86 ASP A CA 1
ATOM 707 C C . ASP A 1 86 ? 9.815 -4.119 -9.705 1.00 97.25 86 ASP A C 1
ATOM 709 O O . ASP A 1 86 ? 8.627 -4.396 -9.923 1.00 97.25 86 ASP A O 1
ATOM 713 N N . LEU A 1 87 ? 10.409 -3.091 -10.318 1.00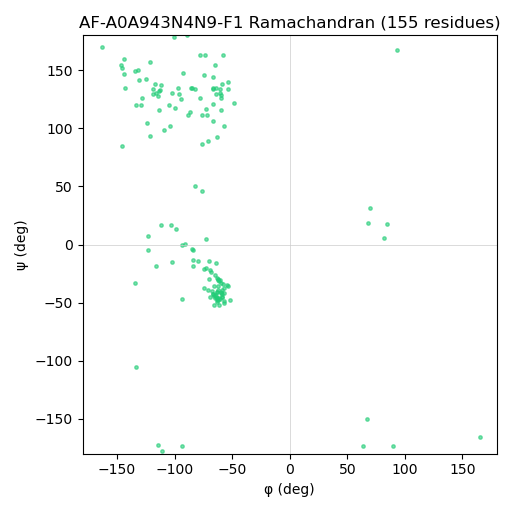 96.69 87 LEU A N 1
ATOM 714 C CA . LEU A 1 87 ? 9.705 -2.186 -11.231 1.00 96.69 87 LEU A CA 1
ATOM 715 C C . LEU A 1 87 ? 9.156 -2.909 -12.469 1.00 96.69 87 LEU A C 1
ATOM 717 O O . LEU A 1 87 ? 8.072 -2.582 -12.958 1.00 96.69 87 LEU A O 1
ATOM 721 N N . ALA A 1 88 ? 9.881 -3.905 -12.981 1.00 96.50 88 ALA A N 1
ATOM 722 C CA . ALA A 1 88 ? 9.446 -4.679 -14.139 1.00 96.50 88 ALA A CA 1
ATOM 723 C C . ALA A 1 88 ? 8.204 -5.525 -13.809 1.00 96.50 88 ALA A C 1
ATOM 725 O O . ALA A 1 88 ? 7.248 -5.570 -14.589 1.00 96.50 88 ALA A O 1
ATOM 726 N N . SER A 1 89 ? 8.193 -6.148 -12.632 1.00 97.19 89 SER A N 1
ATOM 727 C CA . SER A 1 89 ? 7.083 -6.940 -12.109 1.00 97.19 89 SER A CA 1
ATOM 728 C C . SER A 1 89 ? 5.866 -6.061 -11.849 1.00 97.19 89 SER A C 1
ATOM 730 O O . SER A 1 89 ? 4.777 -6.420 -12.296 1.00 97.19 89 SER A O 1
ATOM 732 N N . MET A 1 90 ? 6.045 -4.878 -11.246 1.00 97.12 90 MET A N 1
ATOM 733 C CA . MET A 1 90 ? 4.973 -3.885 -11.101 1.00 97.12 90 MET A CA 1
ATOM 734 C C . MET A 1 90 ? 4.388 -3.499 -12.460 1.00 97.12 90 MET A C 1
ATOM 736 O O . MET A 1 90 ? 3.177 -3.555 -12.647 1.00 97.12 90 MET A O 1
ATOM 740 N N . THR A 1 91 ? 5.242 -3.145 -13.424 1.00 95.38 91 THR A N 1
ATOM 741 C CA . THR A 1 91 ? 4.814 -2.715 -14.765 1.00 95.38 91 THR A CA 1
ATOM 742 C C . THR A 1 91 ? 3.967 -3.791 -15.442 1.00 95.38 91 THR A C 1
ATOM 744 O O . THR A 1 91 ? 2.866 -3.517 -15.922 1.00 95.38 91 THR A O 1
ATOM 747 N N . LYS A 1 92 ? 4.444 -5.042 -15.421 1.00 96.44 92 LYS A N 1
ATOM 748 C CA . LYS A 1 92 ? 3.715 -6.189 -15.971 1.00 96.44 92 LYS A CA 1
ATOM 749 C C . LYS A 1 92 ? 2.403 -6.446 -15.230 1.00 96.44 92 LYS A C 1
ATOM 751 O O . LYS A 1 92 ? 1.406 -6.775 -15.871 1.00 96.44 92 LYS A O 1
ATOM 756 N N . TYR A 1 93 ? 2.400 -6.330 -13.903 1.00 96.25 93 TYR A N 1
ATOM 757 C CA . TYR A 1 93 ? 1.204 -6.540 -13.095 1.00 96.25 93 TYR A CA 1
ATOM 758 C C . TYR A 1 93 ? 0.134 -5.499 -13.441 1.00 96.25 93 TYR A C 1
ATOM 760 O O . TYR A 1 93 ? -0.978 -5.889 -13.792 1.00 96.25 93 TYR A O 1
ATOM 768 N N . CYS A 1 94 ? 0.506 -4.215 -13.473 1.00 95.06 94 CYS A N 1
ATOM 769 C CA . CYS A 1 94 ? -0.348 -3.092 -13.864 1.00 95.06 94 CYS A CA 1
ATOM 770 C C . CYS A 1 94 ? -1.037 -3.284 -15.212 1.00 95.06 94 CYS A C 1
ATOM 772 O O . CYS A 1 94 ? -2.254 -3.153 -15.306 1.00 95.06 94 CYS A O 1
ATOM 774 N N . TRP A 1 95 ? -0.301 -3.685 -16.244 1.00 92.50 95 TRP A N 1
ATOM 775 C CA . TRP A 1 95 ? -0.899 -3.895 -17.566 1.00 92.50 95 TRP A CA 1
ATOM 776 C C . TRP A 1 95 ? -1.772 -5.151 -17.671 1.00 92.50 95 TRP A C 1
ATOM 778 O O . TRP A 1 95 ? -2.574 -5.257 -18.595 1.00 92.50 95 TRP A O 1
ATOM 788 N N . GLY A 1 96 ? -1.604 -6.119 -16.765 1.00 93.00 96 GLY A N 1
ATOM 789 C CA . GLY A 1 96 ? -2.285 -7.415 -16.828 1.00 93.00 96 GLY A CA 1
ATOM 790 C C . GLY A 1 96 ? -3.482 -7.581 -15.890 1.00 93.00 96 GLY A C 1
ATOM 791 O O . GLY A 1 96 ? -4.242 -8.527 -16.075 1.00 93.00 96 GLY A O 1
ATOM 792 N N . HIS A 1 97 ? -3.643 -6.713 -14.887 1.00 92.88 97 HIS A N 1
ATOM 793 C CA . HIS A 1 97 ? -4.592 -6.933 -13.782 1.00 92.88 97 HIS A CA 1
ATOM 794 C C . HIS A 1 97 ? -5.630 -5.813 -13.616 1.00 92.88 97 HIS A C 1
ATOM 796 O O . HIS A 1 97 ? -6.412 -5.849 -12.668 1.00 92.88 97 HIS A O 1
ATOM 802 N N . GLY A 1 98 ? -5.683 -4.850 -14.542 1.00 90.94 98 GLY A N 1
ATOM 803 C CA . GLY A 1 98 ? -6.608 -3.718 -14.473 1.00 90.94 98 GLY A CA 1
ATOM 804 C C . GLY A 1 98 ? -6.288 -2.780 -13.308 1.00 90.94 98 GLY A C 1
ATOM 805 O O . GLY A 1 98 ? -5.137 -2.647 -12.904 1.00 90.94 98 GLY A O 1
ATOM 806 N N . GLY A 1 99 ? -7.312 -2.120 -12.763 1.00 91.62 99 GLY A N 1
ATOM 807 C CA . GLY A 1 99 ? -7.147 -1.215 -11.624 1.00 91.62 99 GLY A CA 1
ATOM 808 C C . GLY A 1 99 ? -6.724 0.200 -12.005 1.00 91.62 99 GLY A C 1
ATOM 809 O O . GLY A 1 99 ? -6.228 0.923 -11.155 1.00 91.62 99 GLY A O 1
ATOM 810 N N . GLU A 1 100 ? -6.883 0.621 -13.257 1.00 92.31 100 GLU A N 1
ATOM 811 C CA . GLU A 1 100 ? -6.599 2.002 -13.657 1.00 92.31 100 GLU A CA 1
ATOM 812 C C . GLU A 1 100 ? -7.478 2.987 -12.863 1.00 92.31 100 GLU A C 1
ATOM 814 O O . GLU A 1 100 ? -8.701 3.002 -12.991 1.00 92.31 100 GLU A O 1
ATOM 819 N N . VAL A 1 101 ? -6.841 3.826 -12.042 1.00 88.12 101 VAL A N 1
ATOM 820 C CA . VAL A 1 101 ? -7.493 4.825 -11.169 1.00 88.12 101 VAL A CA 1
ATOM 821 C C . VAL A 1 101 ? -7.210 6.265 -11.620 1.00 88.12 101 VAL A C 1
ATOM 823 O O . VAL A 1 101 ? -7.424 7.221 -10.878 1.00 88.12 101 VAL A O 1
ATOM 826 N N . GLY A 1 102 ? -6.754 6.431 -12.866 1.00 81.12 102 GLY A N 1
ATOM 827 C CA . GLY A 1 102 ? -6.531 7.726 -13.515 1.00 81.12 102 GLY A CA 1
ATOM 828 C C . GLY A 1 102 ? -5.133 8.330 -13.315 1.00 81.12 102 GLY A C 1
ATOM 829 O O . GLY A 1 102 ? -4.212 7.699 -12.797 1.00 81.12 102 GLY A O 1
ATOM 830 N N . GLY A 1 103 ? -4.962 9.574 -13.776 1.00 72.81 103 GLY A N 1
ATOM 831 C CA . GLY A 1 103 ? -3.687 10.309 -13.772 1.00 72.81 103 GLY A CA 1
ATOM 832 C C . GLY A 1 103 ? -2.870 10.180 -15.067 1.00 72.81 103 GLY A C 1
ATOM 833 O O . GLY A 1 103 ? -3.165 9.352 -15.927 1.00 72.81 103 GLY A O 1
ATOM 834 N N . TRP A 1 104 ? -1.844 11.029 -15.212 1.00 64.06 104 TRP A N 1
ATOM 835 C CA . TRP A 1 104 ? -0.836 10.928 -16.273 1.00 64.06 104 TRP A CA 1
ATOM 836 C C . TRP A 1 104 ? 0.581 10.982 -15.668 1.00 64.06 104 TRP A C 1
ATOM 838 O O . TRP A 1 104 ? 0.914 11.995 -15.050 1.00 64.06 104 TRP A O 1
ATOM 848 N N . PRO A 1 105 ? 1.422 9.946 -15.855 1.00 74.12 105 PRO A N 1
ATOM 849 C CA . PRO A 1 105 ? 1.084 8.613 -16.373 1.00 74.12 105 PRO A CA 1
ATOM 850 C C . PRO A 1 105 ? 0.004 7.900 -15.534 1.00 74.12 105 PRO A C 1
ATOM 852 O O . PRO A 1 105 ? -0.301 8.318 -14.416 1.00 74.12 105 PRO A O 1
ATOM 855 N N . ALA A 1 106 ? -0.620 6.860 -16.098 1.00 83.00 106 ALA A N 1
ATOM 856 C CA . ALA A 1 106 ? -1.727 6.152 -15.451 1.00 83.00 106 ALA A CA 1
ATOM 857 C C . ALA A 1 106 ? -1.295 5.535 -14.109 1.00 83.00 106 ALA A C 1
ATOM 859 O O . ALA A 1 106 ? -0.284 4.831 -14.044 1.00 83.00 106 ALA A O 1
ATOM 860 N N . ASN A 1 107 ? -2.077 5.782 -13.055 1.00 92.25 107 ASN A N 1
ATOM 861 C CA . ASN A 1 107 ? -1.930 5.119 -11.763 1.00 92.25 107 ASN A CA 1
ATOM 862 C C . ASN A 1 107 ? -2.839 3.891 -11.704 1.00 92.25 107 ASN A C 1
ATOM 864 O O . ASN A 1 107 ? -3.944 3.894 -12.252 1.00 92.25 107 ASN A O 1
ATOM 868 N N . TYR A 1 108 ? -2.383 2.871 -10.985 1.00 95.38 108 TYR A N 1
ATOM 869 C CA . TYR A 1 108 ? -3.102 1.616 -10.796 1.00 95.38 108 TYR A CA 1
ATOM 870 C C . TYR A 1 108 ? -3.387 1.407 -9.310 1.00 95.38 108 TYR A C 1
ATOM 872 O O . TYR A 1 108 ? -2.501 1.611 -8.486 1.00 95.38 108 TYR A O 1
ATOM 880 N N . GLY A 1 109 ? -4.611 1.035 -8.962 1.00 96.56 109 GLY A N 1
ATOM 881 C CA . GLY A 1 109 ? -5.082 0.822 -7.603 1.00 96.56 109 GLY A CA 1
ATOM 882 C C . GLY A 1 109 ? -5.421 -0.643 -7.353 1.00 96.56 109 GLY A C 1
ATOM 883 O O . GLY A 1 109 ? -6.163 -1.262 -8.119 1.00 96.56 109 GLY A O 1
ATOM 884 N N . TYR A 1 110 ? -4.924 -1.181 -6.244 1.00 97.12 110 TYR A N 1
ATOM 885 C CA . TYR A 1 110 ? -5.246 -2.518 -5.758 1.00 97.12 110 TYR A CA 1
ATOM 886 C C . TYR A 1 110 ? -5.615 -2.481 -4.285 1.00 97.12 110 TYR A C 1
ATOM 888 O O . TYR A 1 110 ? -5.003 -1.762 -3.499 1.00 97.12 110 TYR A O 1
ATOM 896 N N . ILE A 1 111 ? -6.605 -3.275 -3.907 1.00 97.31 111 ILE A N 1
ATOM 897 C CA . ILE A 1 111 ? -7.118 -3.348 -2.547 1.00 97.31 111 ILE A CA 1
ATOM 898 C C . ILE A 1 111 ? -6.863 -4.749 -2.007 1.00 97.31 111 ILE A C 1
ATOM 900 O O . ILE A 1 111 ? -7.205 -5.741 -2.653 1.00 97.31 111 ILE A O 1
ATOM 904 N N . VAL A 1 112 ? -6.292 -4.806 -0.811 1.00 97.25 112 VAL A N 1
ATOM 905 C CA . VAL A 1 112 ? -6.233 -6.001 0.029 1.00 97.25 112 VAL A CA 1
ATOM 906 C C . VAL A 1 112 ? -7.069 -5.720 1.268 1.00 97.25 112 VAL A C 1
ATOM 908 O O . VAL A 1 112 ? -6.868 -4.704 1.930 1.00 97.25 112 VAL A O 1
ATOM 911 N N . GLU A 1 113 ? -8.008 -6.602 1.583 1.00 96.31 113 GLU A N 1
ATOM 912 C CA . GLU A 1 113 ? -8.786 -6.531 2.819 1.00 96.31 113 GLU A CA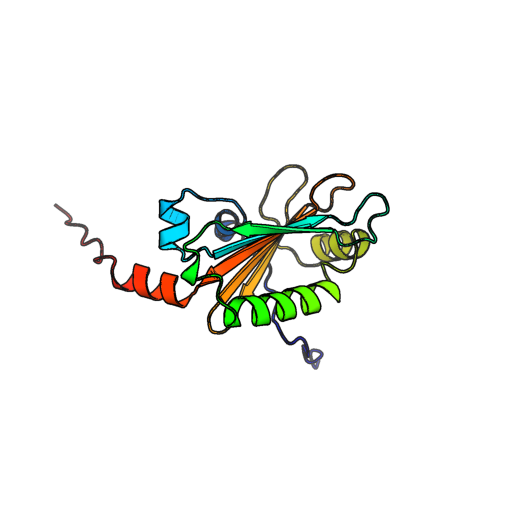 1
ATOM 913 C C . GLU A 1 113 ? -8.516 -7.760 3.673 1.00 96.31 113 GLU A C 1
ATOM 915 O O . GLU A 1 113 ? -8.454 -8.885 3.174 1.00 96.31 113 GLU A O 1
ATOM 920 N N . THR A 1 114 ? -8.375 -7.521 4.967 1.00 95.75 114 THR A N 1
ATOM 921 C CA . THR A 1 114 ? -8.332 -8.540 6.010 1.00 95.75 114 THR A CA 1
ATOM 922 C C . THR A 1 114 ? -9.558 -8.372 6.903 1.00 95.75 114 THR A C 1
ATOM 924 O O . THR A 1 114 ? -10.462 -7.585 6.616 1.00 95.75 114 THR A O 1
ATOM 92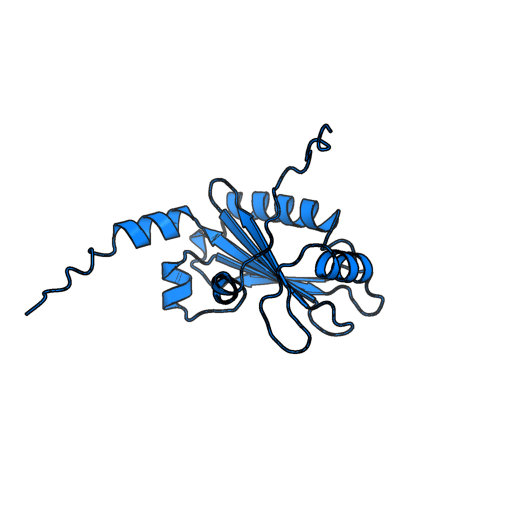7 N N . GLU A 1 115 ? -9.623 -9.111 8.008 1.00 94.12 115 GLU A N 1
ATOM 928 C CA . GLU A 1 115 ? -10.727 -8.977 8.962 1.00 94.12 115 GLU A CA 1
ATOM 929 C C . GLU A 1 115 ? -10.843 -7.545 9.527 1.00 94.12 115 GLU A C 1
ATOM 931 O O . GLU A 1 115 ? -11.944 -6.999 9.700 1.00 94.12 115 GLU A O 1
ATOM 936 N N . ASN A 1 116 ? -9.696 -6.919 9.802 1.00 96.88 116 ASN A N 1
ATOM 937 C CA . ASN A 1 116 ? -9.627 -5.663 10.542 1.00 96.88 116 ASN A CA 1
ATOM 938 C C . ASN A 1 116 ? -9.084 -4.496 9.725 1.00 96.88 116 ASN A C 1
ATOM 940 O O . ASN A 1 116 ? -9.335 -3.352 10.105 1.00 96.88 116 ASN A O 1
ATOM 944 N N . TYR A 1 117 ? -8.398 -4.751 8.613 1.00 98.06 117 TYR A N 1
ATOM 945 C CA . TYR A 1 117 ? -7.679 -3.712 7.893 1.00 98.06 117 TYR A CA 1
ATOM 946 C C . TYR A 1 117 ? -7.968 -3.734 6.394 1.00 98.06 117 TYR A C 1
ATOM 948 O O . TYR A 1 117 ? -8.246 -4.770 5.791 1.00 98.06 117 TYR A O 1
ATOM 956 N N . ARG A 1 118 ? -7.892 -2.552 5.783 1.00 97.75 118 ARG A N 1
ATOM 957 C CA . ARG A 1 118 ? -7.890 -2.373 4.329 1.00 97.75 118 ARG A CA 1
ATOM 958 C C . ARG A 1 118 ? -6.591 -1.706 3.918 1.00 97.75 118 ARG A C 1
ATOM 960 O O . ARG A 1 118 ? -6.252 -0.643 4.436 1.00 97.75 118 ARG A O 1
ATOM 967 N N . TYR A 1 119 ? -5.924 -2.292 2.936 1.00 98.19 119 TYR A N 1
ATOM 968 C CA . TYR A 1 119 ? -4.702 -1.786 2.339 1.00 98.19 119 TYR A CA 1
ATOM 969 C C . TYR A 1 119 ? -4.961 -1.392 0.885 1.00 98.19 119 TYR A C 1
ATOM 971 O O . TYR A 1 119 ? -5.278 -2.235 0.048 1.00 98.19 119 TYR A O 1
ATOM 979 N N . CYS A 1 120 ? -4.817 -0.107 0.582 1.00 97.56 120 CYS A N 1
ATOM 980 C CA . CYS A 1 120 ? -4.985 0.455 -0.754 1.00 97.56 120 CYS A CA 1
ATOM 981 C C . CYS A 1 120 ? -3.606 0.746 -1.354 1.00 97.56 120 CYS A C 1
ATOM 983 O O . CYS A 1 120 ? -2.958 1.734 -0.998 1.00 97.56 120 CYS A O 1
ATOM 985 N N . LEU A 1 121 ? -3.155 -0.130 -2.251 1.00 97.94 121 LEU A N 1
ATOM 986 C CA . LEU A 1 121 ? -1.911 -0.011 -2.999 1.00 97.94 121 LEU A CA 1
ATOM 987 C C . LEU A 1 121 ? -2.126 0.810 -4.272 1.00 97.94 121 LEU A C 1
ATOM 989 O O . LEU A 1 121 ? -2.793 0.355 -5.197 1.00 97.94 121 LEU A O 1
ATOM 993 N N . ARG A 1 122 ? -1.504 1.983 -4.352 1.00 96.50 122 ARG A N 1
ATOM 994 C CA . ARG A 1 122 ? -1.362 2.750 -5.591 1.00 96.50 122 ARG A CA 1
ATOM 995 C C . ARG A 1 122 ? -0.007 2.466 -6.218 1.00 96.50 122 ARG A C 1
ATOM 997 O O . ARG A 1 122 ? 1.008 2.634 -5.548 1.00 96.50 122 ARG A O 1
ATOM 1004 N N . CYS A 1 123 ? 0.010 2.124 -7.497 1.00 96.19 123 CYS A N 1
ATOM 1005 C CA . CYS A 1 123 ? 1.204 1.920 -8.302 1.00 96.19 123 CYS A CA 1
ATOM 1006 C C . CYS A 1 123 ? 1.316 2.998 -9.387 1.00 96.19 123 CYS A C 1
ATOM 1008 O O . CYS A 1 123 ? 0.365 3.249 -10.128 1.00 96.19 123 CYS A O 1
ATOM 1010 N N . ASN A 1 124 ? 2.504 3.577 -9.507 1.00 94.19 124 ASN A N 1
ATOM 1011 C CA . ASN A 1 124 ? 2.928 4.462 -10.582 1.00 94.19 124 ASN A CA 1
ATOM 1012 C C . ASN A 1 124 ? 4.163 3.819 -11.238 1.00 94.19 124 ASN A C 1
ATOM 1014 O O . ASN A 1 124 ? 5.270 4.001 -10.732 1.00 94.19 124 ASN A O 1
ATOM 1018 N N . PRO A 1 125 ? 4.016 3.019 -12.313 1.00 92.81 125 PRO A N 1
ATOM 1019 C CA . PRO A 1 125 ? 5.116 2.254 -12.911 1.00 92.81 125 PRO A CA 1
ATOM 1020 C C . PRO A 1 125 ? 6.052 3.141 -13.759 1.00 92.81 125 PRO A C 1
ATOM 1022 O O . PRO A 1 125 ? 6.414 2.804 -14.885 1.00 92.81 125 PRO A O 1
ATOM 1025 N N . VAL A 1 126 ? 6.430 4.304 -13.226 1.00 90.06 126 VAL A N 1
ATOM 1026 C CA . VAL A 1 126 ? 7.305 5.291 -13.857 1.00 90.06 126 VAL A CA 1
ATOM 1027 C C . VAL A 1 126 ? 8.690 5.215 -13.206 1.00 90.06 126 VAL A C 1
ATOM 1029 O O . VAL A 1 126 ? 8.824 5.415 -11.992 1.00 90.06 126 VAL A O 1
ATOM 1032 N N . PRO A 1 127 ? 9.746 4.921 -13.983 1.00 87.75 127 PRO A N 1
ATOM 1033 C CA . PRO A 1 127 ? 11.112 4.944 -13.474 1.00 87.75 127 PRO A CA 1
ATOM 1034 C C . PRO A 1 127 ? 11.493 6.328 -12.927 1.00 87.75 127 PRO A C 1
ATOM 1036 O O . PRO A 1 127 ? 11.202 7.344 -13.553 1.00 87.75 127 PRO A O 1
ATOM 1039 N N . GLY A 1 128 ? 12.193 6.365 -11.789 1.00 83.19 128 GLY A N 1
ATOM 1040 C CA . GLY A 1 128 ? 12.727 7.606 -11.209 1.00 83.19 128 GLY A CA 1
ATOM 1041 C C . GLY A 1 128 ? 11.745 8.449 -10.383 1.00 83.19 128 GLY A C 1
ATOM 1042 O O . GLY A 1 128 ? 12.124 9.531 -9.944 1.00 83.19 128 GLY A O 1
ATOM 1043 N N . ASP A 1 129 ? 10.524 7.964 -10.151 1.00 85.19 129 ASP A N 1
ATOM 1044 C CA . ASP A 1 129 ? 9.536 8.551 -9.230 1.00 85.19 129 ASP A CA 1
ATOM 1045 C C . ASP A 1 129 ? 9.324 7.636 -8.001 1.00 85.19 129 ASP A C 1
ATOM 1047 O O . ASP A 1 129 ? 9.957 6.587 -7.885 1.00 85.19 129 ASP A O 1
ATOM 1051 N N . TYR A 1 130 ? 8.419 7.988 -7.089 1.00 90.62 130 TYR A N 1
ATOM 1052 C CA . TYR A 1 130 ? 7.880 7.058 -6.098 1.00 90.62 130 TYR A CA 1
ATOM 1053 C C . TYR A 1 130 ? 6.862 6.133 -6.762 1.00 90.62 130 TYR A C 1
ATOM 1055 O O . TYR A 1 130 ? 5.771 6.561 -7.154 1.00 90.62 130 TYR A O 1
ATOM 1063 N N . GLN A 1 131 ? 7.211 4.853 -6.882 1.00 95.19 131 GLN A N 1
ATOM 1064 C CA . GLN A 1 131 ? 6.392 3.913 -7.642 1.00 95.19 131 GLN A CA 1
ATOM 1065 C C . GLN A 1 131 ? 5.237 3.309 -6.858 1.00 95.19 131 GLN A C 1
ATOM 1067 O O . GLN A 1 131 ? 4.304 2.811 -7.487 1.00 95.19 131 GLN A O 1
ATOM 1072 N N . ALA A 1 132 ? 5.249 3.340 -5.522 1.00 96.56 132 ALA A N 1
ATOM 1073 C CA . ALA A 1 132 ? 4.138 2.774 -4.766 1.00 96.56 132 ALA A CA 1
ATOM 1074 C C . ALA A 1 132 ? 3.768 3.530 -3.488 1.00 96.56 132 ALA A C 1
ATOM 1076 O O . ALA A 1 132 ? 4.616 4.070 -2.778 1.00 96.56 132 ALA A O 1
ATOM 1077 N N . TYR A 1 133 ? 2.473 3.513 -3.181 1.00 97.12 133 TYR A N 1
ATOM 1078 C CA . TYR A 1 133 ? 1.900 4.022 -1.939 1.00 97.12 133 TYR A CA 1
ATOM 1079 C C . TYR A 1 133 ? 0.921 2.982 -1.402 1.00 97.12 133 TYR A C 1
ATOM 1081 O O . TYR A 1 133 ? -0.046 2.662 -2.083 1.00 97.12 133 TYR A O 1
ATOM 1089 N N . LEU A 1 134 ? 1.152 2.458 -0.200 1.00 98.19 134 LEU A N 1
ATOM 1090 C CA . LEU A 1 134 ? 0.249 1.516 0.463 1.00 98.19 134 LEU A CA 1
ATOM 1091 C C . LEU A 1 134 ? -0.415 2.218 1.641 1.00 98.19 134 LEU A C 1
ATOM 1093 O O . LEU A 1 134 ? 0.198 2.358 2.699 1.00 98.19 134 LEU A O 1
ATOM 1097 N N . THR A 1 135 ? -1.642 2.691 1.449 1.00 97.81 135 THR A N 1
ATOM 1098 C CA . THR A 1 135 ? -2.430 3.310 2.521 1.00 97.81 135 THR A CA 1
ATOM 1099 C C . THR A 1 135 ? -3.151 2.241 3.326 1.00 97.81 135 THR A C 1
ATOM 1101 O O . THR A 1 135 ? -3.776 1.369 2.733 1.00 97.81 135 THR A O 1
ATOM 1104 N N . ALA A 1 136 ? -3.111 2.338 4.654 1.00 98.06 136 ALA A N 1
ATOM 1105 C CA . ALA A 1 136 ? -3.810 1.428 5.554 1.00 98.06 136 ALA A CA 1
ATOM 1106 C C . ALA A 1 136 ? -4.955 2.123 6.304 1.00 98.06 136 ALA A C 1
ATOM 1108 O O . ALA A 1 136 ? -4.784 3.230 6.825 1.00 98.06 136 ALA A O 1
ATOM 1109 N N . PHE A 1 137 ? -6.090 1.437 6.400 1.00 97.44 137 PHE A N 1
ATOM 1110 C CA . PHE A 1 137 ? -7.277 1.852 7.146 1.00 97.44 137 PHE A CA 1
ATOM 1111 C C . PHE A 1 137 ? -7.688 0.765 8.145 1.00 97.44 137 PHE A C 1
ATOM 1113 O O . PHE A 1 137 ? -7.629 -0.421 7.818 1.00 97.44 137 PHE A O 1
ATOM 1120 N N . ASP A 1 138 ? -8.154 1.165 9.327 1.00 97.62 138 ASP A N 1
ATOM 1121 C CA . ASP A 1 138 ? -8.794 0.287 10.306 1.00 97.62 138 ASP A CA 1
ATOM 1122 C C . ASP A 1 138 ? -10.303 0.202 10.033 1.00 97.62 138 ASP A C 1
ATOM 1124 O O . ASP A 1 138 ? -11.065 1.160 10.210 1.00 97.62 138 ASP A O 1
ATOM 1128 N N . LEU A 1 139 ? -10.756 -0.976 9.607 1.00 96.50 139 LEU A N 1
ATOM 1129 C CA . LEU A 1 139 ? -12.153 -1.223 9.268 1.00 96.50 139 LEU A CA 1
ATOM 1130 C C . LEU A 1 139 ? -13.064 -1.201 10.501 1.00 96.50 139 LEU A C 1
ATOM 1132 O O . LEU A 1 139 ? -14.265 -0.974 10.359 1.00 96.50 139 LEU A O 1
ATOM 1136 N N . ARG A 1 140 ? -12.544 -1.418 11.715 1.00 96.06 140 ARG A N 1
ATOM 1137 C CA . ARG A 1 140 ? -13.340 -1.333 12.953 1.00 96.06 140 ARG A CA 1
ATOM 1138 C C . ARG A 1 140 ? -13.724 0.112 13.226 1.00 96.06 140 ARG A C 1
ATOM 1140 O O . ARG A 1 140 ? -14.899 0.370 13.480 1.00 96.06 140 ARG A O 1
ATOM 1147 N N . VAL A 1 141 ? -12.770 1.032 13.084 1.00 94.38 141 VAL A N 1
ATOM 1148 C CA . VAL A 1 141 ? -13.013 2.479 13.196 1.00 94.38 141 VAL A CA 1
ATOM 1149 C C . VAL A 1 141 ? -14.004 2.927 12.126 1.00 94.38 141 VAL A C 1
ATOM 1151 O O . VAL A 1 141 ? -14.989 3.593 12.434 1.00 94.38 141 VAL A O 1
ATOM 1154 N N . GLN A 1 142 ? -13.817 2.485 10.879 1.00 89.88 142 GLN A N 1
ATOM 1155 C CA . GLN A 1 142 ? -14.744 2.810 9.794 1.00 89.88 142 GLN A CA 1
ATOM 1156 C C . GLN A 1 142 ? -16.178 2.324 10.079 1.00 89.88 142 GLN A C 1
ATOM 1158 O O . GLN A 1 142 ? -17.138 3.063 9.851 1.00 89.88 142 GLN A O 1
ATOM 1163 N N . ARG A 1 143 ? -16.339 1.099 10.603 1.00 92.44 143 ARG A N 1
ATOM 1164 C CA . ARG A 1 143 ? -17.646 0.539 10.993 1.00 92.44 143 ARG A CA 1
ATOM 1165 C C . ARG A 1 143 ? -18.284 1.313 12.148 1.00 92.44 143 ARG A C 1
ATOM 1167 O O . ARG A 1 143 ? -19.480 1.586 12.088 1.00 92.44 143 ARG A O 1
ATOM 1174 N N . GLN A 1 144 ? -17.504 1.675 13.167 1.00 91.50 144 GLN A N 1
ATOM 1175 C C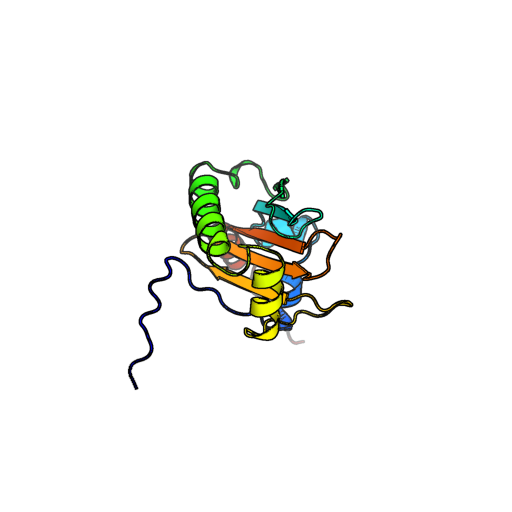A . GLN A 1 144 ? -17.968 2.480 14.302 1.00 91.50 144 GLN A CA 1
ATOM 1176 C C . GLN A 1 144 ? -18.447 3.860 13.836 1.00 91.50 144 GLN A C 1
ATOM 1178 O O . GLN A 1 144 ? -19.604 4.210 14.056 1.00 91.50 144 GLN A O 1
ATOM 1183 N N . ASN A 1 145 ? -17.623 4.578 13.072 1.00 89.38 145 ASN A N 1
ATOM 1184 C CA . ASN A 1 145 ? -17.953 5.909 12.559 1.00 89.38 145 ASN A CA 1
ATOM 1185 C C . ASN A 1 145 ? -19.175 5.913 11.627 1.00 89.38 145 ASN A C 1
ATOM 1187 O O . ASN A 1 145 ? -19.884 6.915 11.535 1.00 89.38 145 ASN A O 1
ATOM 1191 N N . LEU A 1 146 ? -19.420 4.825 10.889 1.00 84.38 146 LEU A N 1
ATOM 1192 C CA . LEU A 1 146 ? -20.614 4.694 10.052 1.00 84.38 146 LEU A CA 1
ATOM 1193 C C . LEU A 1 146 ? -21.873 4.437 10.891 1.00 84.38 146 LEU A C 1
ATOM 1195 O O . LEU A 1 146 ? -22.933 4.963 10.566 1.00 84.38 146 LEU A O 1
ATOM 1199 N N . ALA A 1 147 ? -21.762 3.652 11.964 1.00 83.50 147 ALA A N 1
ATOM 1200 C CA . ALA A 1 147 ? -22.872 3.379 12.875 1.00 83.50 147 ALA A CA 1
ATOM 1201 C C . ALA A 1 147 ? -23.272 4.610 13.710 1.00 83.50 147 ALA A C 1
ATOM 1203 O O . ALA A 1 147 ? -24.437 4.750 14.079 1.00 83.50 147 ALA A O 1
ATOM 1204 N N . GLU A 1 148 ? -22.322 5.501 13.993 1.00 77.88 148 GLU A N 1
ATOM 1205 C CA . GLU A 1 148 ? -22.547 6.735 14.755 1.00 77.88 148 GLU A CA 1
ATOM 1206 C C . GLU A 1 148 ? -23.063 7.903 13.901 1.00 77.88 148 GLU A C 1
ATOM 1208 O O . GLU A 1 148 ? -23.561 8.890 14.445 1.00 77.88 148 GLU A O 1
ATOM 1213 N N . GLN A 1 149 ? -23.005 7.800 12.569 1.00 65.56 149 GLN A N 1
ATOM 1214 C CA . GLN A 1 149 ? -23.628 8.784 11.687 1.00 65.56 149 GLN A CA 1
ATOM 1215 C C . GLN A 1 149 ? -25.155 8.610 11.719 1.00 65.56 149 GLN A C 1
ATOM 1217 O O . GLN A 1 149 ? -25.660 7.566 11.297 1.00 65.56 149 GLN A O 1
ATOM 1222 N N . PRO A 1 150 ? -25.931 9.609 12.190 1.00 55.50 150 PRO A N 1
ATOM 1223 C CA . PRO A 1 150 ? -27.380 9.526 12.124 1.00 55.50 150 PRO A CA 1
ATOM 1224 C C . PRO A 1 150 ? -27.793 9.409 10.656 1.00 55.50 150 PRO A C 1
ATOM 1226 O O . PRO A 1 150 ? -27.304 10.161 9.811 1.00 55.50 150 PRO A O 1
ATOM 1229 N N . ALA A 1 151 ? -28.704 8.477 10.354 1.00 51.50 151 ALA A N 1
ATOM 1230 C CA . ALA A 1 151 ? -29.327 8.399 9.040 1.00 51.50 151 ALA A CA 1
ATOM 1231 C C . ALA A 1 151 ? -29.799 9.806 8.663 1.00 51.50 151 ALA A C 1
ATOM 1233 O O . ALA A 1 151 ? -30.560 10.421 9.413 1.00 51.50 151 ALA A O 1
ATOM 1234 N N . VAL A 1 152 ? -29.316 10.342 7.542 1.00 51.44 152 VAL A N 1
ATOM 1235 C CA . VAL A 1 152 ? -29.796 11.621 7.020 1.00 51.44 152 VAL A CA 1
ATOM 1236 C C . VAL A 1 152 ? -31.269 11.413 6.680 1.00 51.44 152 VAL A C 1
ATOM 1238 O O . VAL A 1 152 ? -31.617 10.932 5.604 1.00 51.44 152 VAL A O 1
ATOM 1241 N N . ILE A 1 153 ? -32.153 11.715 7.633 1.00 45.00 153 ILE A N 1
ATOM 1242 C CA . ILE A 1 153 ? -33.592 11.763 7.410 1.00 45.00 153 ILE A CA 1
ATOM 1243 C C . ILE A 1 153 ? -33.807 13.007 6.558 1.00 45.00 153 ILE A C 1
ATOM 1245 O O . ILE A 1 153 ? -33.988 14.114 7.067 1.00 45.00 153 ILE A O 1
ATOM 1249 N N . GLY A 1 154 ? -33.730 12.823 5.242 1.00 42.78 154 GLY A N 1
ATOM 1250 C CA . GLY A 1 154 ? -34.208 13.798 4.282 1.00 42.78 154 GLY A CA 1
ATOM 1251 C C . GLY A 1 154 ? -35.680 14.061 4.570 1.00 42.78 154 GLY A C 1
ATOM 1252 O O . GLY A 1 154 ? -36.545 13.255 4.233 1.00 42.78 154 GLY A O 1
ATOM 1253 N N . ARG A 1 155 ? -35.974 15.182 5.230 1.00 44.91 155 ARG A N 1
ATOM 1254 C CA . ARG A 1 155 ? -37.316 15.755 5.217 1.00 44.91 155 ARG A CA 1
ATOM 1255 C C . ARG A 1 155 ? -37.579 16.221 3.791 1.00 44.91 155 ARG A C 1
ATOM 1257 O O . ARG A 1 155 ? -37.028 17.224 3.355 1.00 44.91 155 ARG A O 1
ATOM 1264 N N . VAL A 1 156 ? -38.416 15.471 3.085 1.00 42.03 156 VAL A N 1
ATOM 1265 C CA . VAL A 1 156 ? -39.144 15.981 1.926 1.00 42.03 156 VAL A CA 1
ATOM 1266 C C . VAL A 1 156 ? -40.207 16.931 2.479 1.00 42.03 156 VAL A C 1
ATOM 1268 O O . VAL A 1 156 ? -41.113 16.492 3.190 1.00 42.03 156 VAL A O 1
ATOM 1271 N N . THR A 1 157 ? -40.052 18.225 2.214 1.00 55.59 157 THR A N 1
ATOM 1272 C CA . THR A 1 157 ? -41.136 19.220 2.270 1.00 55.59 157 THR A CA 1
ATOM 1273 C C . THR A 1 157 ? -41.502 19.620 0.861 1.00 55.59 157 THR A C 1
ATOM 1275 O O . THR A 1 157 ? -40.545 19.817 0.078 1.00 55.59 157 THR A O 1
#

Radius of gyration: 16.91 Å; Cα contacts (8 Å, |Δi|>4): 270; chains: 1; bounding box: 59×46×36 Å

Secondary structure (DSSP, 8-state):
-PPPP---SSPEEEPPGGGGGGGS---HHHHHHHTEEEEEEEE-TTTT---EEEEEE-S-GGGS-HHHHHHHHHHHHHHHTTTTS-HHHHHHHHHHH--EEETTTTEEEEEEE-SSEEEEEEE---TTS--EEEEEEEHHHHHHHHHHSPP------

Nearest PDB structures (foldseek):
  6l7w-assembly1_A  TM=4.861E-01  e=8.193E+00  Trypanosoma cruzi strain CL Brener

Solvent-accessible surface area (backbone atoms only — not comparable to full-atom values): 8716 Å² total; per-residue (Å²): 133,85,73,79,78,79,83,60,95,68,63,77,40,57,34,53,61,88,52,34,67,68,59,51,91,66,55,72,69,54,30,58,48,49,20,28,32,28,31,39,41,28,27,26,57,95,86,29,64,44,80,49,71,46,83,45,80,72,33,62,70,78,63,69,31,75,68,51,53,54,51,51,50,55,53,51,54,56,38,37,76,43,54,60,44,24,44,67,43,26,40,53,41,48,77,71,57,57,13,62,44,49,72,88,76,64,25,27,29,33,37,34,66,59,99,52,39,38,37,27,35,27,37,32,78,50,89,88,54,74,26,33,36,39,31,35,26,32,47,60,50,27,52,50,50,57,70,69,50,74,77,83,77,77,77,86,127

Sequence (157 aa):
MEYPQDDRKFAIKAASFDEAALFYAMTPEEDQRLGCIGHVRMDFGHQGQEFWHTWWPRGPEELNSPEFKAELQEVVDELRTSVLKDLASMTKYCWGHGGEVGGWPANYGYIVETENYRYCLRCNPVPGDYQAYLTAFDLRVQRQNLAEQPAVIGRVT

pLDDT: mean 88.62, std 14.34, range [37.09, 98.38]